Protein AF-A0A8I1PV53-F1 (afdb_monomer_lite)

Sequence (116 aa):
MEKKSVVSAILSTAMVFATSAFAGEMERVRWADVPPAVQKTITDNAGGGKIEEIEKETSIQKVRVLHFDGTKTVTVYEAEVEKPDGKEIEIKVRDDGKLIKIQHHSGISNPYTGGV

Radius of gyration: 24.55 Å; chains: 1; bounding box: 49×80×49 Å

pLDDT: mean 79.98, std 21.52, range [36.28, 98.5]

Secondary structure (DSSP, 8-state):
-------------------------PEE--GGGS-HHHHHHHHHHSTT-EEEEEEEEEEEEEEEETTEEEEEEEEEEEEEEE-TTS-EEEEEEETTS-EEEEEE--------S---

Foldseek 3Di:
DDDDDDDDDDDDDDPPPDPDDPPPDWAWDDLVPQDPLQNVLCVVPLQPFDFPTKTKGWDWDWDDDPPDIDIDIWMKMWTWTQHPVRWIWIWIATSNNHTDDIGTDPDPPPPPDDDD

Structure (mmCIF, N/CA/C/O backbone):
data_AF-A0A8I1PV53-F1
#
_entry.id   AF-A0A8I1PV53-F1
#
loop_
_atom_site.group_PDB
_atom_site.id
_atom_site.type_symbol
_atom_site.label_atom_id
_atom_site.label_alt_id
_atom_site.label_comp_id
_atom_site.label_asym_id
_atom_site.label_entity_id
_atom_site.label_seq_id
_atom_site.pdbx_PDB_ins_code
_atom_site.Cartn_x
_atom_site.Cartn_y
_atom_site.Cartn_z
_atom_site.occupancy
_atom_site.B_iso_or_equiv
_atom_site.auth_seq_id
_atom_site.auth_comp_id
_atom_site.auth_asym_id
_atom_site.auth_atom_id
_atom_site.pdbx_PDB_model_num
ATOM 1 N N . MET A 1 1 ? -17.571 72.713 -8.581 1.00 36.28 1 MET A N 1
ATOM 2 C CA . MET A 1 1 ? -17.480 71.247 -8.768 1.00 36.28 1 MET A CA 1
ATOM 3 C C . MET A 1 1 ? -16.122 70.814 -8.248 1.00 36.28 1 MET A C 1
ATOM 5 O O . MET A 1 1 ? -15.113 71.167 -8.838 1.00 36.28 1 MET A O 1
ATOM 9 N N . GLU A 1 2 ? -16.119 70.151 -7.098 1.00 39.72 2 GLU A N 1
ATOM 10 C CA . GLU A 1 2 ? -14.936 69.672 -6.376 1.00 39.72 2 GLU A CA 1
ATOM 11 C C . GLU A 1 2 ? -14.292 68.494 -7.124 1.00 39.72 2 GLU A C 1
ATOM 13 O O . GLU A 1 2 ? -14.983 67.517 -7.419 1.00 39.72 2 GLU A O 1
ATOM 18 N N . LYS A 1 3 ? -12.982 68.532 -7.395 1.00 40.84 3 LYS A N 1
ATOM 19 C CA . LYS A 1 3 ? -12.217 67.320 -7.730 1.00 40.84 3 LYS A CA 1
ATOM 20 C C . LYS A 1 3 ? -10.977 67.246 -6.851 1.00 40.84 3 LYS A C 1
ATOM 22 O O . LYS A 1 3 ? -10.063 68.055 -6.952 1.00 40.84 3 LYS A O 1
ATOM 27 N N . LYS A 1 4 ? -11.055 66.284 -5.935 1.00 43.00 4 LYS A N 1
ATOM 28 C CA . LYS A 1 4 ? -10.142 66.008 -4.833 1.00 43.00 4 LYS A CA 1
ATOM 29 C C . LYS A 1 4 ? -8.891 65.282 -5.331 1.00 43.00 4 LYS A C 1
ATOM 31 O O . LYS A 1 4 ? -8.958 64.479 -6.258 1.00 43.00 4 LYS A O 1
ATOM 36 N N . SER A 1 5 ? -7.785 65.585 -4.663 1.00 44.75 5 SER A N 1
ATOM 37 C CA . SER A 1 5 ? -6.470 64.948 -4.734 1.00 44.75 5 SER A CA 1
ATOM 38 C C . SER A 1 5 ? -6.505 63.426 -4.531 1.00 44.75 5 SER A C 1
ATOM 40 O O . SER A 1 5 ? -7.438 62.909 -3.923 1.00 44.75 5 SER A O 1
ATOM 42 N N . VAL A 1 6 ? -5.436 62.735 -4.946 1.00 47.66 6 VAL A N 1
ATOM 43 C CA . VAL A 1 6 ? -4.458 62.045 -4.066 1.00 47.66 6 VAL A CA 1
ATOM 44 C C . VAL A 1 6 ? -3.562 61.138 -4.928 1.00 47.66 6 VAL A C 1
ATOM 46 O O . VAL A 1 6 ? -4.025 60.214 -5.589 1.00 47.66 6 VAL A O 1
ATOM 49 N N . VAL A 1 7 ? -2.256 61.415 -4.892 1.00 45.19 7 VAL A N 1
ATOM 50 C CA . VAL A 1 7 ? -1.178 60.489 -5.264 1.00 45.19 7 VAL A CA 1
ATOM 51 C C . VAL A 1 7 ? -1.072 59.441 -4.158 1.00 45.19 7 VAL A C 1
ATOM 53 O O . VAL A 1 7 ? -0.928 59.809 -2.995 1.00 45.19 7 VAL A O 1
ATOM 56 N N . SER A 1 8 ? -1.101 58.152 -4.490 1.00 38.31 8 SER A N 1
ATOM 57 C CA . SER A 1 8 ? -0.644 57.111 -3.568 1.00 38.31 8 SER A CA 1
ATOM 58 C C . SER A 1 8 ? -0.065 55.938 -4.349 1.00 38.31 8 SER A C 1
ATOM 60 O O . SER A 1 8 ? -0.766 55.240 -5.079 1.00 38.31 8 SER A O 1
ATOM 62 N N . ALA A 1 9 ? 1.251 55.788 -4.233 1.00 48.22 9 ALA A N 1
ATOM 63 C CA . ALA A 1 9 ? 1.997 54.639 -4.703 1.00 48.22 9 ALA A CA 1
ATOM 64 C C . ALA A 1 9 ? 1.649 53.429 -3.828 1.00 48.22 9 ALA A C 1
ATOM 66 O O . ALA A 1 9 ? 1.831 53.482 -2.613 1.00 48.22 9 ALA A O 1
ATOM 67 N N . ILE A 1 10 ? 1.194 52.338 -4.444 1.00 47.56 10 ILE A N 1
ATOM 68 C CA . ILE A 1 10 ? 1.091 51.041 -3.774 1.00 47.56 10 ILE A CA 1
ATOM 69 C C . ILE A 1 10 ? 2.187 50.152 -4.354 1.00 47.56 10 ILE A C 1
ATOM 71 O O . ILE A 1 10 ? 2.090 49.637 -5.466 1.00 47.56 10 ILE A O 1
ATOM 75 N N . LEU A 1 11 ? 3.270 50.059 -3.591 1.00 43.22 11 LEU A N 1
ATOM 76 C CA . LEU A 1 11 ? 4.318 49.062 -3.722 1.00 43.22 11 LEU A CA 1
ATOM 77 C C . LEU A 1 11 ? 3.869 47.781 -3.001 1.00 43.22 11 LEU A C 1
ATOM 79 O O . LEU A 1 11 ? 3.256 47.864 -1.936 1.00 43.22 11 LEU A O 1
ATOM 83 N N . SER A 1 12 ? 4.348 46.640 -3.507 1.00 47.59 12 SER A N 1
ATOM 84 C CA . SER A 1 12 ? 4.370 45.291 -2.898 1.00 47.59 12 SER A CA 1
ATOM 85 C C . SER A 1 12 ? 3.174 44.399 -3.289 1.00 47.59 12 SER A C 1
ATOM 87 O O . SER A 1 12 ? 2.049 44.866 -3.373 1.00 47.59 12 SER A O 1
ATOM 89 N N . THR A 1 13 ? 3.315 43.106 -3.588 1.00 48.25 13 THR A N 1
ATOM 90 C CA . THR A 1 13 ? 4.422 42.168 -3.352 1.00 48.25 13 THR A CA 1
ATOM 91 C C . THR A 1 13 ? 4.289 41.036 -4.373 1.00 48.25 13 THR A C 1
ATOM 93 O O . THR A 1 13 ? 3.233 40.412 -4.455 1.00 48.25 13 THR A O 1
ATOM 96 N N . ALA A 1 14 ? 5.339 40.727 -5.136 1.00 56.91 14 ALA A N 1
ATOM 97 C CA . ALA A 1 14 ? 5.415 39.437 -5.813 1.00 56.91 14 ALA A CA 1
ATOM 98 C C . ALA A 1 14 ? 5.587 38.368 -4.725 1.00 56.91 14 ALA A C 1
ATOM 100 O O . ALA A 1 14 ? 6.659 38.248 -4.132 1.00 56.91 14 ALA A O 1
ATOM 101 N N . MET A 1 15 ? 4.514 37.646 -4.406 1.00 62.09 15 MET A N 1
ATOM 102 C CA . MET A 1 15 ? 4.578 36.494 -3.516 1.00 62.09 15 MET A CA 1
ATOM 103 C C . MET A 1 15 ? 5.298 35.372 -4.265 1.00 62.09 15 MET A C 1
ATOM 105 O O . MET A 1 15 ? 4.698 34.613 -5.021 1.00 62.09 15 MET A O 1
ATOM 109 N N . VAL A 1 16 ? 6.617 35.310 -4.105 1.00 50.94 16 VAL A N 1
ATOM 110 C CA . VAL A 1 16 ? 7.391 34.111 -4.417 1.00 50.94 16 VAL A CA 1
ATOM 111 C C . VAL A 1 16 ? 6.916 33.025 -3.460 1.00 50.94 16 VAL A C 1
ATOM 113 O O . VAL A 1 16 ? 7.227 33.056 -2.270 1.00 50.94 16 VAL A O 1
ATOM 116 N N . PHE A 1 17 ? 6.118 32.090 -3.971 1.00 50.72 17 PHE A N 1
ATOM 117 C CA . PHE A 1 17 ? 5.834 30.841 -3.280 1.00 50.72 17 PHE A CA 1
ATOM 118 C C . PHE A 1 17 ? 7.163 30.103 -3.118 1.00 50.72 17 PHE A C 1
ATOM 120 O O . PHE A 1 17 ? 7.679 29.504 -4.059 1.00 50.72 17 PHE A O 1
ATOM 127 N N . ALA A 1 18 ? 7.756 30.199 -1.932 1.00 53.31 18 ALA A N 1
ATOM 128 C CA . ALA A 1 18 ? 8.832 29.309 -1.547 1.00 53.31 18 ALA A CA 1
ATOM 129 C C . ALA A 1 18 ? 8.241 27.894 -1.474 1.00 53.31 18 ALA A C 1
ATOM 131 O O . ALA A 1 18 ? 7.444 27.605 -0.585 1.00 53.31 18 ALA A O 1
ATOM 132 N N . THR A 1 19 ? 8.599 27.016 -2.414 1.00 53.97 19 THR A N 1
ATOM 133 C CA . THR A 1 19 ? 8.340 25.574 -2.308 1.00 53.97 19 THR A CA 1
ATOM 134 C C . THR A 1 19 ? 9.235 25.026 -1.196 1.00 53.97 19 THR A C 1
ATOM 136 O O . THR A 1 19 ? 10.371 24.610 -1.434 1.00 53.97 19 THR A O 1
ATOM 139 N N . SER A 1 20 ? 8.784 25.145 0.051 1.00 48.47 20 SER A N 1
ATOM 140 C CA . SER A 1 20 ? 9.507 24.646 1.214 1.00 48.47 20 SER A CA 1
ATOM 141 C C . SER A 1 20 ? 9.270 23.148 1.392 1.00 48.47 20 SER A C 1
ATOM 143 O O . SER A 1 20 ? 8.127 22.722 1.511 1.00 48.47 20 SER A O 1
ATOM 145 N N . ALA A 1 21 ? 10.388 22.430 1.525 1.00 48.12 21 ALA A N 1
ATOM 146 C CA . ALA A 1 21 ? 10.551 21.046 1.964 1.00 48.12 21 ALA A CA 1
ATOM 147 C C . ALA A 1 21 ? 10.201 19.950 0.941 1.00 48.12 21 ALA A C 1
ATOM 149 O O . ALA A 1 21 ? 9.051 19.572 0.760 1.00 48.12 21 ALA A O 1
ATOM 150 N N . PHE A 1 22 ? 11.257 19.342 0.385 1.00 45.91 22 PHE A N 1
ATOM 151 C CA . PHE A 1 22 ? 11.279 17.937 -0.034 1.00 45.91 22 PHE A CA 1
ATOM 152 C C . PHE A 1 22 ? 11.027 17.031 1.197 1.00 45.91 22 PHE A C 1
ATOM 154 O O . PHE A 1 22 ? 11.920 16.332 1.670 1.00 45.91 22 PHE A O 1
ATOM 161 N N . ALA A 1 23 ? 9.827 17.078 1.773 1.00 54.03 23 ALA A N 1
ATOM 162 C CA . ALA A 1 23 ? 9.214 15.855 2.269 1.00 54.03 23 ALA A CA 1
ATOM 163 C C . ALA A 1 23 ? 8.782 15.117 0.996 1.00 54.03 23 ALA A C 1
ATOM 165 O O . ALA A 1 23 ? 8.195 15.761 0.130 1.00 54.03 23 ALA A O 1
ATOM 166 N N . GLY A 1 24 ? 9.187 13.856 0.806 1.00 58.31 24 GLY A N 1
ATOM 167 C CA . GLY A 1 24 ? 8.897 13.114 -0.428 1.00 58.31 24 GLY A CA 1
ATOM 168 C C . GLY A 1 24 ? 7.440 13.320 -0.839 1.00 58.31 24 GLY A C 1
ATOM 169 O O . GLY A 1 24 ? 6.544 13.097 -0.030 1.00 58.31 24 GLY A O 1
ATOM 170 N N . GLU A 1 25 ? 7.222 13.859 -2.039 1.00 70.00 25 GLU A N 1
ATOM 171 C CA . GLU A 1 25 ? 5.884 14.182 -2.525 1.00 70.00 25 GLU A CA 1
ATOM 172 C C . GLU A 1 25 ? 5.164 12.863 -2.800 1.00 70.00 25 GLU A C 1
ATOM 174 O O . GLU A 1 25 ? 5.399 12.201 -3.813 1.00 70.00 25 GLU A O 1
ATOM 179 N N . MET A 1 26 ? 4.349 12.441 -1.839 1.00 78.19 26 MET A N 1
ATOM 180 C CA . MET A 1 26 ? 3.481 11.290 -1.987 1.00 78.19 26 MET A CA 1
ATOM 181 C C . MET A 1 26 ? 2.175 11.730 -2.657 1.00 78.19 26 MET A C 1
ATOM 183 O O . MET A 1 26 ? 1.528 12.701 -2.270 1.00 78.19 26 MET A O 1
ATOM 187 N N . GLU A 1 27 ? 1.825 11.043 -3.741 1.00 91.88 27 GLU A N 1
ATOM 188 C CA . GLU A 1 27 ? 0.635 11.299 -4.545 1.00 91.88 27 GLU A CA 1
ATOM 189 C C . GLU A 1 27 ? -0.528 10.469 -3.999 1.00 91.88 27 GLU A C 1
ATOM 191 O O . GLU A 1 27 ? -0.468 9.236 -4.012 1.00 91.88 27 GLU A O 1
ATOM 196 N N . ARG A 1 28 ? -1.614 11.129 -3.583 1.00 94.38 28 ARG A N 1
ATOM 197 C CA . ARG A 1 28 ? -2.881 10.471 -3.233 1.00 94.38 28 ARG A CA 1
ATOM 198 C C . ARG A 1 28 ? -3.415 9.649 -4.402 1.00 94.38 28 ARG A C 1
ATOM 200 O O . ARG A 1 28 ? -3.573 10.164 -5.509 1.00 94.38 28 ARG A O 1
ATOM 207 N N . VAL A 1 29 ? -3.776 8.396 -4.146 1.00 95.81 29 VAL A N 1
ATOM 208 C CA . VAL A 1 29 ? -4.334 7.486 -5.154 1.00 95.81 29 VAL A CA 1
ATOM 209 C C . VAL A 1 29 ? -5.617 6.830 -4.676 1.00 95.81 29 VAL A C 1
ATOM 211 O O . VAL A 1 29 ? -5.841 6.612 -3.488 1.00 95.81 29 VAL A O 1
ATOM 214 N N . ARG A 1 30 ? -6.487 6.470 -5.622 1.00 96.56 30 ARG A N 1
ATOM 215 C CA . ARG A 1 30 ? -7.688 5.698 -5.295 1.00 96.56 30 ARG A CA 1
ATOM 216 C C . ARG A 1 30 ? -7.293 4.251 -5.050 1.00 96.56 30 ARG A C 1
ATOM 218 O O . ARG A 1 30 ? -6.509 3.691 -5.811 1.00 96.56 30 ARG A O 1
ATOM 225 N N . TRP A 1 31 ? -7.931 3.607 -4.076 1.00 96.50 31 TRP A N 1
ATOM 226 C CA . TRP A 1 31 ? -7.717 2.186 -3.786 1.00 96.50 31 TRP A CA 1
ATOM 227 C C . TRP A 1 31 ? -7.832 1.283 -5.020 1.00 96.50 31 TRP A C 1
ATOM 229 O O . TRP A 1 31 ? -7.016 0.390 -5.207 1.00 96.50 31 TRP A O 1
ATOM 239 N N . ALA A 1 32 ? -8.790 1.556 -5.910 1.00 96.50 32 ALA A N 1
ATOM 240 C CA . ALA A 1 32 ? -8.983 0.787 -7.140 1.00 96.50 32 ALA A CA 1
ATOM 241 C C . ALA A 1 32 ? -7.802 0.870 -8.130 1.00 96.50 32 ALA A C 1
ATOM 243 O O . ALA A 1 32 ? -7.639 -0.035 -8.944 1.00 96.50 32 ALA A O 1
ATOM 244 N N . ASP A 1 33 ? -6.986 1.926 -8.053 1.00 96.75 33 ASP A N 1
ATOM 245 C CA . ASP A 1 33 ? -5.805 2.121 -8.903 1.00 96.75 33 ASP A CA 1
ATOM 246 C C . ASP A 1 33 ? -4.536 1.491 -8.283 1.00 96.75 33 ASP A C 1
ATOM 248 O O . ASP A 1 33 ? -3.476 1.454 -8.912 1.00 96.75 33 ASP A O 1
ATOM 252 N N . VAL A 1 34 ? -4.625 0.981 -7.049 1.00 97.50 34 VAL A N 1
ATOM 253 C CA . VAL A 1 34 ? -3.525 0.302 -6.355 1.00 97.50 34 VAL A CA 1
ATOM 254 C C . VAL A 1 34 ? -3.375 -1.122 -6.909 1.00 97.50 34 VAL A C 1
ATOM 256 O O . VAL A 1 34 ? -4.379 -1.824 -7.043 1.00 97.50 34 VAL A O 1
ATOM 259 N N . PRO A 1 35 ? -2.154 -1.607 -7.206 1.00 98.12 35 PRO A N 1
ATOM 260 C CA . PRO A 1 35 ? -1.945 -2.963 -7.701 1.00 98.12 35 PRO A CA 1
ATOM 261 C C . PRO A 1 35 ? -2.560 -4.030 -6.776 1.00 98.12 35 PRO A C 1
ATOM 263 O O . PRO A 1 35 ? -2.423 -3.926 -5.556 1.00 98.12 35 PRO A O 1
ATOM 266 N N . PRO A 1 36 ? -3.167 -5.107 -7.310 1.00 98.31 36 PRO A N 1
ATOM 267 C CA . PRO A 1 36 ? -3.835 -6.122 -6.489 1.00 98.31 36 PRO A CA 1
ATOM 268 C C . PRO A 1 36 ? -2.941 -6.767 -5.420 1.00 98.31 36 PRO A C 1
ATOM 270 O O . PRO A 1 36 ? -3.403 -7.068 -4.322 1.00 98.31 36 PRO A O 1
ATOM 273 N N . ALA A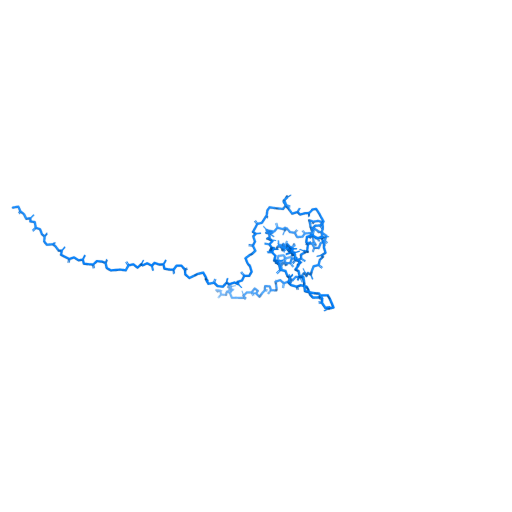 1 37 ? -1.651 -6.957 -5.718 1.00 98.12 37 ALA A N 1
ATOM 274 C CA . ALA A 1 37 ? -0.685 -7.494 -4.759 1.00 98.12 37 ALA A CA 1
ATOM 275 C C . ALA A 1 37 ? -0.491 -6.558 -3.555 1.00 98.12 37 ALA A C 1
ATOM 277 O O . ALA A 1 37 ? -0.421 -7.013 -2.415 1.00 98.12 37 ALA A O 1
ATOM 278 N N . VAL A 1 38 ? -0.466 -5.249 -3.807 1.00 98.31 38 VAL A N 1
ATOM 279 C CA . VAL A 1 38 ? -0.368 -4.214 -2.776 1.00 98.31 38 VAL A CA 1
ATOM 280 C C . VAL A 1 38 ? -1.652 -4.152 -1.960 1.00 98.31 38 VAL A C 1
ATOM 282 O O . VAL A 1 38 ? -1.581 -4.183 -0.732 1.00 98.31 38 VAL A O 1
ATOM 285 N N . GLN A 1 39 ? -2.813 -4.148 -2.628 1.00 98.50 39 GLN A N 1
ATOM 286 C CA . GLN A 1 39 ? -4.113 -4.159 -1.953 1.00 98.50 39 GLN A CA 1
ATOM 287 C C . GLN A 1 39 ? -4.213 -5.326 -0.971 1.00 98.50 39 GLN A C 1
ATOM 289 O O . GLN A 1 39 ? -4.521 -5.130 0.201 1.00 98.50 39 GLN A O 1
ATOM 294 N N . LYS A 1 40 ? -3.867 -6.534 -1.433 1.00 98.25 40 LYS A N 1
ATOM 295 C CA . LYS A 1 40 ? -3.864 -7.739 -0.605 1.00 98.25 40 LYS A CA 1
ATOM 296 C C . LYS A 1 40 ? -2.973 -7.573 0.625 1.00 98.25 40 LYS A C 1
ATOM 298 O O . LYS A 1 40 ? -3.426 -7.826 1.735 1.00 98.25 40 LYS A O 1
ATOM 303 N N . THR A 1 41 ? -1.726 -7.139 0.448 1.00 98.50 41 THR A N 1
ATOM 304 C CA . THR A 1 41 ? -0.799 -6.974 1.575 1.00 98.50 41 THR A CA 1
ATOM 305 C C . THR A 1 41 ? -1.294 -5.931 2.572 1.00 98.50 41 THR A C 1
ATOM 307 O O . THR A 1 41 ? -1.199 -6.163 3.775 1.00 98.50 41 THR A O 1
ATOM 310 N N . ILE A 1 42 ? -1.845 -4.809 2.109 1.00 98.06 42 ILE A N 1
ATOM 311 C CA . ILE A 1 42 ? -2.414 -3.785 2.995 1.00 98.06 42 ILE A CA 1
ATOM 312 C C . ILE A 1 42 ? -3.607 -4.362 3.763 1.00 98.06 42 ILE A C 1
ATOM 314 O O . ILE A 1 42 ? -3.626 -4.274 4.985 1.00 98.06 42 ILE A O 1
ATOM 318 N N . THR A 1 43 ? -4.557 -5.020 3.091 1.00 97.44 43 THR A N 1
ATOM 319 C CA . THR A 1 43 ? -5.727 -5.629 3.748 1.00 97.44 43 THR A CA 1
ATOM 320 C C . THR A 1 43 ? -5.329 -6.693 4.774 1.00 97.44 43 THR A C 1
ATOM 322 O O . THR A 1 43 ? -5.848 -6.680 5.889 1.00 97.44 43 THR A O 1
ATOM 325 N N . ASP A 1 44 ? -4.369 -7.562 4.445 1.00 97.81 44 ASP A N 1
ATOM 326 C CA . ASP A 1 44 ? -3.876 -8.610 5.350 1.00 97.81 44 ASP A CA 1
ATOM 327 C C . ASP A 1 44 ? -3.228 -8.025 6.621 1.00 97.81 44 ASP A C 1
ATOM 329 O O . ASP A 1 44 ? -3.268 -8.646 7.683 1.00 97.81 44 ASP A O 1
ATOM 333 N N . ASN A 1 45 ? -2.642 -6.824 6.529 1.00 97.31 45 ASN A N 1
ATOM 334 C CA . ASN A 1 45 ? -1.946 -6.156 7.635 1.00 97.31 45 ASN A CA 1
ATOM 335 C C . ASN A 1 45 ? -2.773 -5.048 8.316 1.00 97.31 45 ASN A C 1
ATOM 337 O O . ASN A 1 45 ? -2.375 -4.565 9.375 1.00 97.31 45 ASN A O 1
ATOM 341 N N . ALA A 1 46 ? -3.933 -4.677 7.766 1.00 95.31 46 ALA A N 1
ATOM 342 C CA . ALA A 1 46 ? -4.824 -3.659 8.328 1.00 95.31 46 ALA A CA 1
ATOM 343 C C . ALA A 1 46 ? -5.461 -4.092 9.660 1.00 95.31 46 ALA A C 1
ATOM 345 O O . ALA A 1 46 ? -5.941 -3.256 10.422 1.00 95.31 46 ALA A O 1
ATOM 346 N N . GLY A 1 47 ? -5.487 -5.399 9.957 1.00 92.19 47 GLY A N 1
ATOM 347 C CA . GLY A 1 47 ? -6.020 -5.921 11.220 1.00 92.19 47 GLY A CA 1
ATOM 348 C C . GLY A 1 47 ? -7.501 -5.592 11.437 1.00 92.19 47 GLY A C 1
ATOM 349 O O . GLY A 1 47 ? -7.920 -5.390 12.574 1.00 92.19 47 GLY A O 1
ATOM 350 N N . GLY A 1 48 ? -8.272 -5.488 10.350 1.00 92.31 48 GLY A N 1
ATOM 351 C CA . GLY A 1 48 ? -9.679 -5.079 10.374 1.00 92.31 48 GLY A CA 1
ATOM 352 C C . GLY A 1 48 ? -9.911 -3.570 10.500 1.00 92.31 48 GLY A C 1
ATOM 353 O O . GLY A 1 48 ? -11.059 -3.163 10.649 1.00 92.31 48 GLY A O 1
ATOM 354 N N . GLY A 1 49 ? -8.855 -2.751 10.457 1.00 94.50 49 GLY A N 1
ATOM 355 C CA . GLY A 1 49 ? -8.968 -1.296 10.415 1.00 94.50 49 GLY A CA 1
ATOM 356 C C . GLY A 1 49 ? -9.514 -0.765 9.088 1.00 94.50 49 GLY A C 1
ATOM 357 O O . GLY A 1 49 ? -9.477 -1.447 8.057 1.00 94.50 49 GLY A O 1
ATOM 358 N N . LYS A 1 50 ? -10.026 0.465 9.126 1.00 96.06 50 LYS A N 1
ATOM 359 C CA . LYS A 1 50 ? -10.516 1.201 7.959 1.00 96.06 50 LYS A CA 1
ATOM 360 C C . LYS A 1 50 ? -9.346 1.926 7.300 1.00 96.06 50 LYS A C 1
ATOM 362 O O . LYS A 1 50 ? -8.559 2.572 7.977 1.00 96.06 50 LYS A O 1
ATOM 367 N N . ILE A 1 51 ? -9.222 1.783 5.982 1.00 95.75 51 ILE A N 1
ATOM 368 C CA . ILE A 1 51 ? -8.228 2.520 5.196 1.00 95.75 51 ILE A CA 1
ATOM 369 C C . ILE A 1 51 ? -8.790 3.925 4.970 1.00 95.75 51 ILE A C 1
ATOM 371 O O . ILE A 1 51 ? -9.804 4.065 4.282 1.00 95.75 51 ILE A O 1
ATOM 375 N N . GLU A 1 52 ? -8.156 4.931 5.563 1.00 95.44 52 GLU A N 1
ATOM 376 C CA . GLU A 1 52 ? -8.573 6.333 5.442 1.00 95.44 52 GLU A CA 1
ATOM 377 C C . GLU A 1 52 ? -7.974 6.975 4.193 1.00 95.44 52 GLU A C 1
ATOM 379 O O . GLU A 1 52 ? -8.665 7.651 3.429 1.00 95.44 52 GLU A O 1
ATOM 384 N N . GLU A 1 53 ? -6.697 6.695 3.944 1.00 95.19 53 GLU A N 1
ATOM 385 C CA . GLU A 1 53 ? -5.930 7.331 2.887 1.00 95.19 53 GLU A CA 1
ATOM 386 C C . GLU A 1 53 ? -4.899 6.372 2.295 1.00 95.19 53 GLU A C 1
ATOM 388 O O . GLU A 1 53 ? -4.356 5.505 2.984 1.00 95.19 53 GLU A O 1
ATOM 393 N N . ILE A 1 54 ? -4.649 6.514 0.989 1.00 96.31 54 ILE A N 1
ATOM 394 C CA . ILE A 1 54 ? -3.564 5.820 0.302 1.00 96.31 54 ILE A CA 1
ATOM 395 C C . ILE A 1 54 ? -2.812 6.818 -0.561 1.00 96.31 54 ILE A C 1
ATOM 397 O O . ILE A 1 54 ? -3.393 7.482 -1.425 1.00 96.31 54 ILE A O 1
ATOM 401 N N . GLU A 1 55 ? -1.503 6.843 -0.388 1.00 96.69 55 GLU A N 1
ATOM 402 C CA . GLU A 1 55 ? -0.595 7.613 -1.217 1.00 96.69 55 GLU A CA 1
ATOM 403 C C . GLU A 1 55 ? 0.461 6.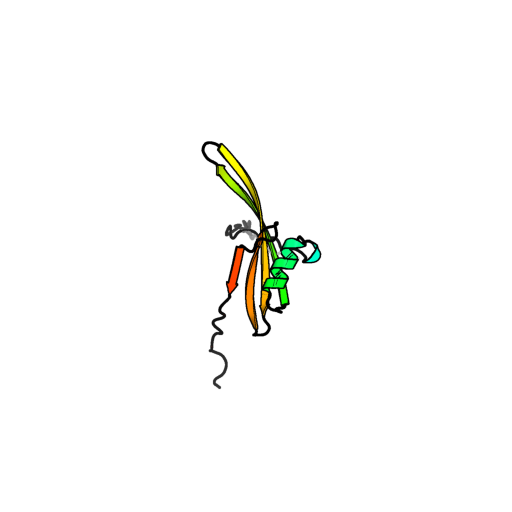698 -1.851 1.00 96.69 55 GLU A C 1
ATOM 405 O O . GLU A 1 55 ? 0.656 5.544 -1.450 1.00 96.69 55 GLU A O 1
ATOM 410 N N . LYS A 1 56 ? 1.140 7.191 -2.886 1.00 94.31 56 LYS A N 1
ATOM 411 C CA . LYS A 1 56 ? 2.294 6.519 -3.487 1.00 94.31 56 LYS A CA 1
ATOM 412 C C . LYS A 1 56 ? 3.436 7.495 -3.714 1.00 94.31 56 LYS A C 1
ATOM 414 O O . LYS A 1 56 ? 3.223 8.649 -4.065 1.00 94.31 56 LYS A O 1
ATOM 419 N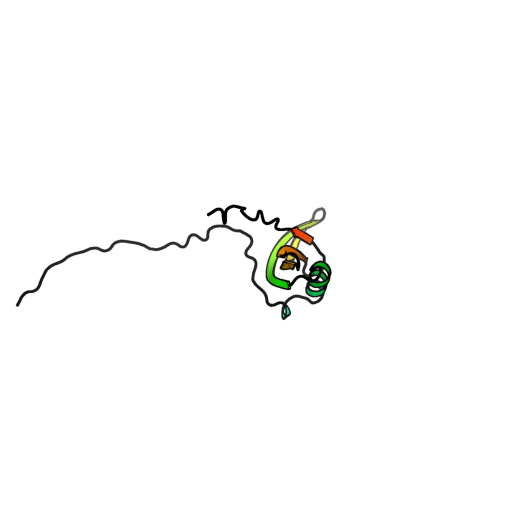 N . GLU A 1 57 ? 4.653 6.985 -3.671 1.00 93.88 57 GLU A N 1
ATOM 420 C CA . GLU A 1 57 ? 5.837 7.672 -4.176 1.00 93.88 57 GLU A CA 1
ATOM 421 C C . GLU A 1 57 ? 6.473 6.820 -5.270 1.00 93.88 57 GLU A C 1
ATOM 423 O O . GLU A 1 57 ? 6.590 5.602 -5.125 1.00 93.88 57 GLU A O 1
ATOM 428 N N . THR A 1 58 ? 6.917 7.443 -6.363 1.00 93.44 58 THR A N 1
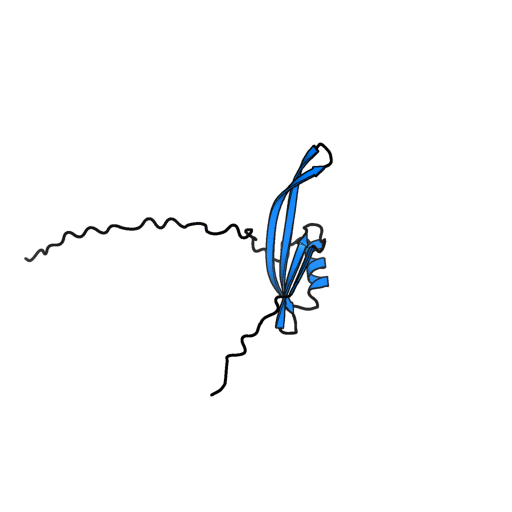ATOM 429 C CA . THR A 1 58 ? 7.750 6.776 -7.372 1.00 93.44 58 THR A CA 1
ATOM 430 C C . THR A 1 58 ? 9.090 7.479 -7.469 1.00 93.44 58 THR A C 1
ATOM 432 O O . THR A 1 58 ? 9.165 8.638 -7.862 1.00 93.44 58 THR A O 1
ATOM 435 N N . SER A 1 59 ? 10.154 6.746 -7.152 1.00 89.69 59 SER A N 1
ATOM 436 C CA . SER A 1 59 ? 11.506 7.282 -7.046 1.00 89.69 59 SER A CA 1
ATOM 437 C C . SER A 1 59 ? 12.499 6.438 -7.842 1.00 89.69 59 SER A C 1
ATOM 439 O O . SER A 1 59 ? 12.461 5.205 -7.829 1.00 89.69 59 SER A O 1
ATOM 441 N N . ILE A 1 60 ? 13.424 7.099 -8.544 1.00 90.25 60 ILE A N 1
ATOM 442 C CA . ILE A 1 60 ? 14.526 6.432 -9.247 1.00 90.25 60 ILE A CA 1
ATOM 443 C C . ILE A 1 60 ? 15.694 6.279 -8.273 1.00 90.25 60 ILE A C 1
ATOM 445 O O . ILE A 1 60 ? 16.347 7.250 -7.898 1.00 90.25 60 ILE A O 1
ATOM 449 N N . GLN A 1 61 ? 15.986 5.045 -7.882 1.00 88.56 61 GLN A N 1
ATOM 450 C CA . GLN A 1 61 ? 17.102 4.710 -7.007 1.00 88.56 61 GLN A CA 1
ATOM 451 C C . GLN A 1 61 ? 18.324 4.309 -7.832 1.00 88.56 61 GLN A C 1
ATOM 453 O O . GLN A 1 61 ? 18.224 3.534 -8.785 1.00 88.56 61 GLN A O 1
ATOM 458 N N . LYS A 1 62 ? 19.502 4.808 -7.452 1.00 91.50 62 LYS A N 1
ATOM 459 C CA . LYS A 1 62 ? 20.769 4.315 -8.003 1.00 91.50 62 LYS A CA 1
ATOM 460 C C . LYS A 1 62 ? 21.077 2.951 -7.401 1.00 91.50 62 LYS A C 1
ATOM 462 O O . LYS A 1 62 ? 21.028 2.779 -6.185 1.00 91.50 62 LYS A O 1
ATOM 467 N N . VAL A 1 63 ? 21.421 1.997 -8.253 1.00 88.81 63 VAL A N 1
ATOM 468 C CA . VAL A 1 63 ? 21.802 0.644 -7.857 1.00 88.81 63 VAL A CA 1
ATOM 469 C C . VAL A 1 63 ? 23.203 0.390 -8.381 1.00 88.81 63 VAL A C 1
ATOM 471 O O . VAL A 1 63 ? 23.434 0.446 -9.585 1.00 88.81 63 VAL A O 1
ATOM 474 N N . ARG A 1 64 ? 24.138 0.094 -7.482 1.00 90.19 64 ARG A N 1
ATOM 475 C CA . ARG A 1 64 ? 25.473 -0.373 -7.850 1.00 90.19 64 ARG A CA 1
ATOM 476 C C . ARG A 1 64 ? 25.535 -1.882 -7.653 1.00 90.19 64 ARG A C 1
ATOM 478 O O . ARG A 1 64 ? 25.339 -2.365 -6.540 1.00 90.19 64 ARG A O 1
ATOM 485 N N . VAL A 1 65 ? 25.818 -2.616 -8.724 1.00 85.88 65 VAL A N 1
ATOM 486 C CA . VAL A 1 65 ? 26.070 -4.062 -8.682 1.00 85.88 65 VAL A CA 1
ATOM 487 C C . VAL A 1 65 ? 27.502 -4.293 -9.146 1.00 85.88 65 VAL A C 1
ATOM 489 O O . VAL A 1 65 ? 27.812 -4.130 -10.323 1.00 85.88 65 VAL A O 1
ATOM 492 N N . LEU A 1 66 ? 28.385 -4.666 -8.215 1.00 88.88 66 LEU A N 1
ATOM 493 C CA . LEU A 1 66 ? 29.825 -4.815 -8.464 1.00 88.88 66 LEU A CA 1
ATOM 494 C C . LEU A 1 66 ? 30.419 -3.542 -9.109 1.00 88.88 66 LEU A C 1
ATOM 496 O O . LEU A 1 66 ? 30.400 -2.478 -8.493 1.00 88.88 66 LEU A O 1
ATOM 500 N N . HIS A 1 67 ? 30.927 -3.652 -10.341 1.00 87.50 67 HIS A N 1
ATOM 501 C CA . HIS A 1 67 ? 31.512 -2.557 -11.120 1.00 87.50 67 HIS A CA 1
ATOM 502 C C . HIS A 1 67 ? 30.521 -1.887 -12.088 1.00 87.50 67 HIS A C 1
ATOM 504 O O . HIS A 1 67 ? 30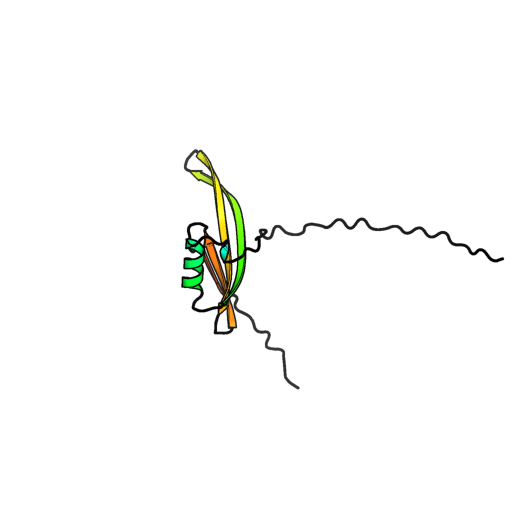.946 -1.115 -12.944 1.00 87.50 67 HIS A O 1
ATOM 510 N N . PHE A 1 68 ? 29.222 -2.184 -11.988 1.00 84.25 68 PHE A N 1
ATOM 511 C CA . PHE A 1 68 ? 28.194 -1.585 -12.834 1.00 84.25 68 PHE A CA 1
ATOM 512 C C . PHE A 1 68 ? 27.306 -0.631 -12.034 1.00 84.25 68 PHE A C 1
ATOM 514 O O . PHE A 1 68 ? 26.724 -1.011 -11.013 1.00 84.25 68 PHE A O 1
ATOM 521 N N . ASP A 1 69 ? 27.185 0.598 -12.531 1.00 91.12 69 ASP A N 1
ATOM 522 C CA . ASP A 1 69 ? 26.247 1.591 -12.024 1.00 91.12 69 ASP A CA 1
ATOM 523 C C . ASP A 1 69 ? 24.970 1.551 -12.874 1.00 91.12 69 ASP A C 1
ATOM 525 O O . ASP A 1 69 ? 25.011 1.655 -14.099 1.00 91.12 69 ASP A O 1
ATOM 529 N N . GLY A 1 70 ? 23.827 1.392 -12.216 1.00 89.19 70 GLY A N 1
ATOM 530 C CA . GLY A 1 70 ? 22.512 1.362 -12.841 1.00 89.19 70 GLY A CA 1
ATOM 531 C C . GLY A 1 70 ? 21.484 2.169 -12.058 1.00 89.19 70 GLY A C 1
ATOM 532 O O . GLY A 1 70 ? 21.755 2.736 -10.995 1.00 89.19 70 GLY A O 1
ATOM 533 N N . THR A 1 71 ? 20.270 2.210 -12.589 1.00 91.25 71 THR A N 1
ATOM 534 C CA . THR A 1 71 ? 19.119 2.836 -11.941 1.00 91.25 71 THR A CA 1
ATOM 535 C C . THR A 1 71 ? 17.950 1.866 -11.906 1.00 91.25 71 THR A C 1
ATOM 537 O O . THR A 1 71 ? 17.793 1.009 -12.775 1.00 91.25 71 THR A O 1
ATOM 540 N N . LYS A 1 72 ? 17.129 1.988 -10.868 1.00 90.25 72 LYS A N 1
ATOM 541 C CA . LYS A 1 72 ? 15.895 1.234 -10.700 1.00 90.25 72 LYS A CA 1
ATOM 542 C C . LYS A 1 72 ? 14.790 2.189 -10.282 1.00 90.25 72 LYS A C 1
ATOM 544 O O . LYS A 1 72 ? 14.940 2.902 -9.296 1.00 90.25 72 LYS A O 1
ATOM 549 N N . THR A 1 73 ? 13.667 2.151 -10.984 1.00 91.56 73 THR A N 1
ATOM 550 C CA . THR A 1 73 ? 12.434 2.789 -10.518 1.00 91.56 73 THR A CA 1
ATOM 551 C C . THR A 1 73 ? 11.824 1.939 -9.411 1.00 91.56 73 THR A C 1
ATOM 553 O O . THR A 1 73 ? 11.694 0.722 -9.554 1.00 91.56 73 THR A O 1
ATOM 556 N N . VAL A 1 74 ? 11.496 2.568 -8.290 1.00 91.50 74 VAL A N 1
ATOM 557 C CA . VAL A 1 74 ? 10.849 1.931 -7.145 1.00 91.50 74 VAL A CA 1
ATOM 558 C C . VAL A 1 74 ? 9.606 2.736 -6.816 1.00 91.50 74 VAL A C 1
ATOM 560 O O . VAL A 1 74 ? 9.705 3.943 -6.599 1.00 91.50 74 VAL A O 1
ATOM 563 N N . THR A 1 75 ? 8.465 2.057 -6.757 1.00 95.12 75 THR A N 1
ATOM 564 C CA . THR A 1 75 ? 7.214 2.645 -6.287 1.00 95.12 75 THR A CA 1
ATOM 565 C C . THR A 1 75 ? 6.873 2.059 -4.924 1.00 95.12 75 THR A C 1
ATOM 567 O O . THR A 1 75 ? 6.966 0.847 -4.707 1.00 95.12 75 THR A O 1
ATOM 570 N N . VAL A 1 76 ? 6.517 2.930 -3.988 1.00 96.50 76 VAL A N 1
ATOM 571 C CA . VAL A 1 76 ? 6.075 2.568 -2.642 1.00 96.50 76 VAL A CA 1
ATOM 572 C C . VAL A 1 76 ? 4.686 3.138 -2.444 1.00 96.50 76 VAL A C 1
ATOM 574 O O . VAL A 1 76 ? 4.452 4.296 -2.763 1.00 96.50 76 VAL A O 1
ATOM 577 N N . TYR A 1 77 ? 3.788 2.313 -1.930 1.00 97.62 77 TYR A N 1
ATOM 578 C CA . TYR A 1 77 ? 2.456 2.697 -1.497 1.00 97.62 77 TYR A CA 1
ATOM 579 C C . TYR A 1 77 ? 2.438 2.784 0.021 1.00 97.62 77 TYR A C 1
ATOM 581 O O . TYR A 1 77 ? 3.032 1.939 0.697 1.00 97.62 77 TYR A O 1
ATOM 589 N N . GLU A 1 78 ? 1.733 3.773 0.538 1.00 97.38 78 GLU A N 1
ATOM 590 C CA . GLU A 1 78 ? 1.516 3.995 1.958 1.00 97.38 78 GLU A CA 1
ATOM 591 C C . GLU A 1 78 ? 0.021 4.089 2.214 1.00 97.38 78 GLU A C 1
ATOM 593 O O . GLU A 1 78 ? -0.670 4.848 1.543 1.00 97.38 78 GLU A O 1
ATOM 598 N N . ALA A 1 79 ? -0.476 3.273 3.138 1.00 97.56 79 ALA A N 1
ATOM 599 C CA . ALA A 1 79 ? -1.862 3.313 3.571 1.00 97.56 79 ALA A CA 1
ATOM 600 C C . ALA A 1 79 ? -1.937 3.700 5.041 1.00 97.56 79 ALA A C 1
ATOM 602 O O . ALA A 1 79 ? -1.316 3.047 5.885 1.00 97.56 79 ALA A O 1
ATOM 603 N N . GLU A 1 80 ? -2.735 4.719 5.324 1.00 96.75 80 GLU A N 1
ATOM 604 C CA . GLU A 1 80 ? -3.127 5.094 6.672 1.00 96.75 80 GLU A CA 1
ATOM 605 C C . GLU A 1 80 ? -4.381 4.311 7.060 1.00 96.75 80 GLU A C 1
ATOM 607 O O . GLU A 1 80 ? -5.372 4.260 6.322 1.00 96.75 80 GLU A O 1
ATOM 612 N N . VAL A 1 81 ? -4.304 3.630 8.200 1.00 96.44 81 VAL A N 1
ATOM 613 C CA . VAL A 1 81 ? -5.345 2.724 8.675 1.00 96.44 81 VAL A CA 1
ATOM 614 C C . VAL A 1 81 ? -5.734 3.085 10.099 1.00 96.44 81 VAL A C 1
ATOM 616 O O . VAL A 1 81 ? -4.936 2.929 11.028 1.00 96.44 81 VAL A O 1
ATOM 619 N N . GLU A 1 82 ? -6.993 3.473 10.279 1.00 95.25 82 GLU A N 1
ATOM 620 C CA . GLU A 1 82 ? -7.611 3.622 11.592 1.00 95.25 82 GLU A CA 1
ATOM 621 C C . GLU A 1 82 ? -8.050 2.241 12.092 1.00 95.25 82 GLU A C 1
ATOM 623 O O . GLU A 1 82 ? -8.889 1.558 11.491 1.00 95.25 82 GLU A O 1
ATOM 628 N N . LYS A 1 83 ? -7.458 1.782 13.193 1.00 93.81 83 LYS A N 1
ATOM 629 C CA . LYS A 1 83 ? -7.801 0.492 13.793 1.00 93.81 83 LYS A CA 1
ATOM 630 C C . LYS A 1 83 ? -9.069 0.583 14.644 1.00 93.81 83 LYS A C 1
ATOM 632 O O . LYS A 1 83 ? -9.403 1.654 15.138 1.00 93.81 83 LYS A O 1
ATOM 637 N N . PRO A 1 84 ? -9.744 -0.551 14.919 1.00 92.81 84 PRO A N 1
ATOM 638 C CA . PRO A 1 84 ? -10.950 -0.558 15.754 1.00 92.81 84 PRO A CA 1
ATOM 639 C C . PRO A 1 84 ? -10.746 -0.026 17.181 1.00 92.81 84 PRO A C 1
ATOM 641 O O . PRO A 1 84 ? -11.718 0.301 17.855 1.00 92.81 84 PRO A O 1
ATOM 644 N N . ASP A 1 85 ? -9.499 0.030 17.662 1.00 89.44 85 ASP A N 1
ATOM 645 C CA . ASP A 1 85 ? -9.131 0.626 18.949 1.00 89.44 85 ASP A CA 1
ATOM 646 C C . ASP A 1 85 ? -8.879 2.145 18.876 1.00 89.44 85 ASP A C 1
ATOM 648 O O . ASP A 1 85 ? -8.418 2.727 19.858 1.00 89.44 85 ASP A O 1
ATOM 652 N N . GLY A 1 86 ? -9.166 2.778 17.733 1.00 90.06 86 GLY A N 1
ATOM 653 C CA . GLY A 1 86 ? -8.987 4.208 17.474 1.00 90.06 86 GLY A CA 1
ATOM 654 C C . GLY A 1 86 ? -7.533 4.631 17.253 1.00 90.06 86 GLY A C 1
ATOM 655 O O . GLY A 1 86 ? -7.245 5.823 17.241 1.00 90.06 86 GLY A O 1
ATOM 656 N N . LYS A 1 87 ? -6.593 3.683 17.134 1.00 90.62 87 LYS A N 1
ATOM 657 C CA . LYS A 1 87 ? -5.190 3.994 16.825 1.00 90.62 87 LYS A CA 1
ATOM 658 C C . LYS A 1 87 ? -4.948 3.990 15.326 1.00 90.62 87 LYS A C 1
ATOM 660 O O . LYS A 1 87 ? -5.375 3.067 14.636 1.00 90.62 87 LYS A O 1
ATOM 665 N N . GLU A 1 88 ? -4.138 4.926 14.862 1.00 92.88 88 GLU A N 1
ATOM 666 C CA . GLU A 1 88 ? -3.684 4.975 13.475 1.00 92.88 88 GLU A CA 1
ATOM 667 C C . GLU A 1 88 ? -2.383 4.189 13.286 1.00 92.88 88 GLU A C 1
ATOM 669 O O . GLU A 1 88 ? -1.465 4.194 14.124 1.00 92.88 88 GLU A O 1
ATOM 674 N N . ILE A 1 89 ? -2.311 3.471 12.169 1.00 94.75 89 ILE A N 1
ATOM 675 C CA . ILE A 1 89 ? -1.087 2.844 11.682 1.00 94.75 89 ILE A CA 1
ATOM 676 C C . ILE A 1 89 ? -0.850 3.218 10.223 1.00 94.75 89 ILE A C 1
ATOM 678 O O . ILE A 1 89 ? -1.786 3.339 9.442 1.00 94.75 89 ILE A O 1
ATOM 682 N N . GLU A 1 90 ? 0.417 3.302 9.847 1.00 96.25 90 GLU A N 1
ATOM 683 C CA . GLU A 1 90 ? 0.855 3.452 8.462 1.00 96.25 90 GLU A CA 1
ATOM 684 C C . GLU A 1 90 ? 1.428 2.116 7.977 1.00 96.25 90 GLU A C 1
ATOM 686 O O . GLU A 1 90 ? 2.301 1.523 8.625 1.00 96.25 90 GLU A O 1
ATOM 691 N N . ILE A 1 91 ? 0.968 1.636 6.824 1.00 97.62 91 ILE A N 1
ATOM 692 C CA . ILE A 1 91 ? 1.447 0.407 6.184 1.00 97.62 91 ILE A CA 1
ATOM 693 C C . ILE A 1 91 ? 2.127 0.781 4.869 1.00 97.62 91 ILE A C 1
ATOM 695 O O . ILE A 1 91 ? 1.467 1.229 3.936 1.00 97.62 91 ILE A O 1
ATOM 699 N N . LYS A 1 92 ? 3.442 0.546 4.767 1.00 97.50 92 LYS A N 1
ATOM 700 C CA . LYS A 1 92 ? 4.225 0.808 3.547 1.00 97.50 92 LYS A CA 1
ATOM 701 C C . LYS A 1 92 ? 4.525 -0.482 2.798 1.00 97.50 92 LYS A C 1
ATOM 703 O O . LYS A 1 92 ? 5.095 -1.418 3.369 1.00 97.50 92 LYS A O 1
ATOM 708 N N . VAL A 1 93 ? 4.202 -0.522 1.510 1.00 98.19 93 VAL A N 1
ATOM 709 C CA . VAL A 1 93 ? 4.298 -1.711 0.648 1.00 98.19 93 VAL A CA 1
ATOM 710 C C . VAL A 1 93 ? 4.907 -1.325 -0.701 1.00 98.19 93 VAL A C 1
ATOM 712 O O . VAL A 1 93 ? 4.588 -0.278 -1.252 1.00 98.19 93 VAL A O 1
ATOM 715 N N . ARG A 1 94 ? 5.800 -2.149 -1.254 1.00 97.25 94 ARG A N 1
ATOM 716 C CA . ARG A 1 94 ? 6.309 -1.950 -2.626 1.00 97.25 94 ARG A CA 1
ATOM 717 C C . ARG A 1 94 ? 5.290 -2.363 -3.678 1.00 97.25 94 ARG A C 1
ATOM 719 O O . ARG A 1 94 ? 4.405 -3.154 -3.389 1.00 97.25 94 ARG A O 1
ATOM 726 N N . ASP A 1 95 ? 5.474 -1.905 -4.911 1.00 96.12 95 ASP A N 1
ATOM 727 C CA . ASP A 1 95 ? 4.662 -2.268 -6.082 1.00 96.12 95 ASP A CA 1
ATOM 728 C C . ASP A 1 95 ? 4.488 -3.782 -6.310 1.00 96.12 95 ASP A C 1
ATOM 730 O O . ASP A 1 95 ? 3.443 -4.219 -6.792 1.00 96.12 95 ASP A O 1
ATOM 734 N N . ASP A 1 96 ? 5.466 -4.590 -5.894 1.00 96.12 96 ASP A N 1
ATOM 735 C CA . ASP A 1 96 ? 5.427 -6.058 -5.942 1.00 96.12 96 ASP A CA 1
ATOM 736 C C . ASP A 1 96 ? 4.607 -6.709 -4.805 1.00 96.12 96 ASP A C 1
ATOM 738 O O . ASP A 1 96 ? 4.516 -7.935 -4.718 1.00 96.12 96 ASP A O 1
ATOM 742 N N . GLY A 1 97 ? 4.004 -5.908 -3.923 1.00 97.25 97 GLY A N 1
ATOM 743 C CA . GLY A 1 97 ? 3.250 -6.364 -2.757 1.00 97.25 97 GLY A CA 1
ATOM 744 C C . GLY A 1 97 ? 4.120 -6.694 -1.543 1.00 97.25 97 GLY A C 1
ATOM 745 O O . GLY A 1 97 ? 3.589 -7.131 -0.519 1.00 97.25 97 GLY A O 1
ATOM 746 N N . LYS A 1 98 ? 5.442 -6.487 -1.595 1.00 98.00 98 LYS A N 1
ATOM 747 C CA . LYS A 1 98 ? 6.315 -6.734 -0.444 1.00 98.00 98 LYS A CA 1
ATOM 748 C C . LYS A 1 98 ? 6.107 -5.672 0.633 1.00 98.00 98 LYS A C 1
ATOM 750 O O . LYS A 1 98 ? 6.363 -4.487 0.409 1.00 98.00 98 LYS A O 1
ATOM 755 N N . LEU A 1 99 ? 5.727 -6.117 1.830 1.00 97.69 99 LEU A N 1
ATOM 756 C CA . LEU A 1 99 ? 5.658 -5.262 3.011 1.00 97.69 99 LEU A CA 1
ATOM 757 C C . LEU A 1 99 ? 7.047 -4.687 3.330 1.00 97.69 99 LEU A C 1
ATOM 759 O O . LEU A 1 99 ? 8.029 -5.424 3.450 1.00 97.69 99 LEU A O 1
ATOM 763 N N . ILE A 1 100 ? 7.118 -3.365 3.460 1.00 96.44 100 ILE A N 1
ATOM 764 C CA . ILE A 1 100 ? 8.331 -2.635 3.835 1.00 96.44 100 ILE A CA 1
ATOM 765 C C . ILE A 1 100 ? 8.317 -2.357 5.334 1.00 96.44 100 ILE A C 1
ATOM 767 O O . ILE A 1 100 ? 9.301 -2.635 6.019 1.00 96.44 100 ILE A O 1
ATOM 771 N N . LYS A 1 101 ? 7.222 -1.776 5.836 1.00 94.62 101 LYS A N 1
ATOM 772 C CA . LYS A 1 101 ? 7.119 -1.310 7.220 1.00 94.62 101 LYS A CA 1
ATOM 773 C C . LYS A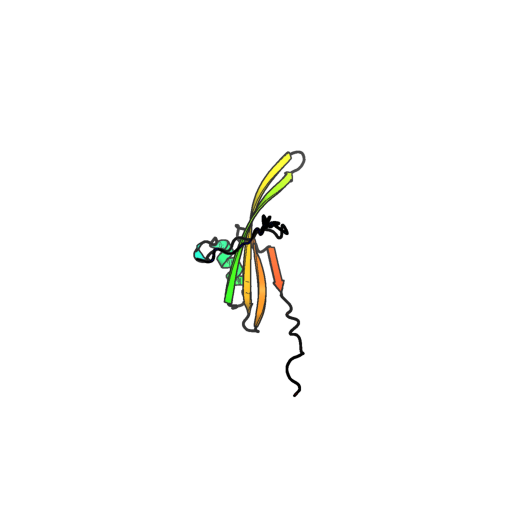 1 101 ? 5.659 -1.203 7.651 1.00 94.62 101 LYS A C 1
ATOM 775 O O . LYS A 1 101 ? 4.809 -0.848 6.843 1.00 94.62 101 LYS A O 1
ATOM 780 N N . ILE A 1 102 ? 5.415 -1.448 8.935 1.00 95.94 102 ILE A N 1
ATOM 781 C CA . ILE A 1 102 ? 4.210 -1.009 9.642 1.00 95.94 102 ILE A CA 1
ATOM 782 C C . ILE A 1 102 ? 4.676 -0.058 10.741 1.00 95.94 102 ILE A C 1
ATOM 784 O O . ILE A 1 102 ? 5.592 -0.392 11.499 1.00 95.94 102 ILE A O 1
ATOM 788 N N . GLN A 1 103 ? 4.104 1.137 10.796 1.00 93.94 103 GLN A N 1
ATOM 789 C CA . GLN A 1 103 ? 4.429 2.159 11.783 1.00 93.94 103 GLN A CA 1
ATOM 790 C C . GLN A 1 103 ? 3.181 2.487 12.597 1.00 93.94 103 GLN A C 1
ATOM 792 O O . GLN A 1 103 ? 2.107 2.679 12.047 1.00 93.94 103 GLN A O 1
ATOM 797 N N . HIS A 1 104 ? 3.319 2.504 13.920 1.00 89.88 104 HIS A N 1
ATOM 798 C CA . HIS A 1 104 ? 2.234 2.858 14.828 1.00 89.88 104 HIS A CA 1
ATOM 799 C C . HIS A 1 104 ? 2.358 4.332 15.197 1.00 89.88 104 HIS A C 1
ATOM 801 O O . HIS A 1 104 ? 3.391 4.727 15.748 1.00 89.88 104 HIS A O 1
ATOM 807 N N . HIS A 1 105 ? 1.321 5.127 14.937 1.00 73.75 105 HIS A N 1
ATOM 808 C CA . HIS A 1 105 ? 1.233 6.473 15.482 1.00 73.75 105 HIS A CA 1
ATOM 809 C C . HIS A 1 105 ? 0.739 6.341 16.930 1.00 73.75 105 HIS A C 1
ATOM 811 O O . HIS A 1 105 ? -0.444 6.158 17.212 1.00 73.75 105 HIS A O 1
ATOM 817 N N . SER A 1 106 ? 1.673 6.330 17.886 1.00 58.31 106 SER A N 1
ATOM 818 C CA . SER A 1 106 ? 1.318 6.415 19.305 1.00 58.31 106 SER A CA 1
ATOM 819 C C . SER A 1 106 ? 0.783 7.815 19.570 1.00 58.31 106 SER A C 1
ATOM 821 O O . SER A 1 106 ? 1.553 8.732 19.852 1.00 58.31 106 SER A O 1
ATOM 823 N N . GLY A 1 107 ? -0.534 7.983 19.472 1.00 52.44 107 GLY A N 1
ATOM 824 C CA . GLY A 1 107 ? -1.204 9.185 19.936 1.00 52.44 107 GLY A CA 1
ATOM 825 C C . GLY A 1 107 ? -0.865 9.414 21.407 1.00 52.44 107 GLY A C 1
ATOM 826 O O . GLY A 1 107 ? -1.344 8.697 22.284 1.00 52.44 107 GLY A O 1
ATOM 827 N N . ILE A 1 108 ? -0.040 10.420 21.700 1.00 45.34 108 ILE A N 1
ATOM 828 C CA . ILE A 1 108 ? -0.098 11.067 23.008 1.00 45.34 108 ILE A CA 1
ATOM 829 C C . ILE A 1 108 ? -1.411 11.844 22.971 1.00 45.34 108 ILE A C 1
ATOM 831 O O . ILE A 1 108 ? -1.454 12.989 22.529 1.00 45.34 108 ILE A O 1
ATOM 835 N N . SER A 1 109 ? -2.509 11.202 23.372 1.00 49.06 109 SER A N 1
ATOM 836 C CA . SER A 1 109 ? -3.735 11.921 23.696 1.00 49.06 109 SER A CA 1
ATOM 837 C C . SER A 1 109 ? -3.367 12.938 24.774 1.00 49.06 109 SER A C 1
ATOM 839 O O . SER A 1 109 ? -3.029 12.551 25.893 1.00 49.06 109 SER A O 1
ATOM 841 N N . ASN A 1 110 ? -3.345 14.225 24.433 1.00 42.88 110 ASN A N 1
ATOM 842 C CA . ASN A 1 110 ? -3.083 15.292 25.389 1.00 42.88 110 ASN A CA 1
ATOM 843 C C . ASN A 1 110 ? -4.142 15.212 26.511 1.00 42.88 110 ASN A C 1
ATOM 845 O O . ASN A 1 110 ? -5.319 15.419 26.216 1.00 42.88 110 ASN A O 1
ATOM 849 N N . PRO A 1 111 ? -3.794 14.921 27.782 1.00 48.72 111 PRO A N 1
ATOM 850 C CA . PRO A 1 111 ? -4.789 14.718 28.840 1.00 48.72 111 PRO A CA 1
ATOM 851 C C . PRO A 1 111 ? -5.423 16.022 29.364 1.00 48.72 111 PRO A C 1
ATOM 853 O O . PRO A 1 111 ? -6.139 16.004 30.360 1.00 48.72 111 PRO A O 1
ATOM 856 N N . TYR A 1 112 ? -5.198 17.168 28.716 1.00 47.72 112 TYR A N 1
ATOM 857 C CA . TYR A 1 112 ? -5.742 18.457 29.145 1.00 47.72 112 TYR A CA 1
ATOM 858 C C . TYR A 1 112 ? -7.049 18.803 28.427 1.00 47.72 112 TYR A C 1
ATOM 860 O O . TYR A 1 112 ? -7.123 19.774 27.680 1.00 47.72 112 TYR A O 1
ATOM 868 N N . THR A 1 113 ? -8.108 18.040 28.690 1.00 54.47 113 THR A N 1
ATOM 869 C CA . THR A 1 113 ? -9.473 18.581 28.632 1.00 54.47 113 THR A CA 1
ATOM 870 C C . THR A 1 113 ? -10.278 18.066 29.822 1.00 54.47 113 THR A C 1
ATOM 872 O O . THR A 1 113 ? -10.449 16.867 29.996 1.00 54.47 113 THR A O 1
ATOM 875 N N . GLY A 1 114 ? -10.785 18.998 30.633 1.00 41.25 114 GLY A N 1
ATOM 876 C CA . GLY A 1 114 ? -11.924 18.744 31.515 1.00 41.25 114 GLY A CA 1
ATOM 877 C C . GLY A 1 114 ? -11.611 18.546 32.996 1.00 41.25 114 GLY A C 1
ATOM 878 O O . GLY A 1 114 ? -11.776 17.454 33.523 1.00 41.25 114 GLY A O 1
ATOM 879 N N . GLY A 1 115 ? -11.265 19.632 33.683 1.00 46.69 115 GLY A N 1
ATOM 880 C CA . GLY A 1 115 ? -11.516 19.778 35.116 1.00 46.69 115 GLY A CA 1
ATOM 881 C C . GLY A 1 115 ? -12.112 21.159 35.355 1.00 46.69 115 GLY A C 1
ATOM 882 O O . GLY A 1 115 ? -11.363 22.107 35.575 1.00 46.69 115 GLY A O 1
ATOM 883 N N . VAL A 1 116 ? -13.432 21.271 35.190 1.00 49.09 116 VAL A N 1
ATOM 884 C CA . VAL A 1 116 ? -14.243 22.366 35.748 1.00 49.09 116 VAL A CA 1
ATOM 885 C C . VAL A 1 116 ? -14.704 21.981 37.143 1.00 49.09 116 VAL A C 1
ATOM 887 O O . VAL A 1 116 ? -14.951 20.771 37.350 1.00 49.09 116 VAL A O 1
#